Protein AF-A0A2H6GNT1-F1 (afdb_monomer)

Sequence (164 aa):
MTAMCKGFKANQLFFLHILACKRGVCLVFSVGYVFFSKPYVCRIIKADPTLRATKVIIVTGDDSAATRELYKGLGCGAVLNKPFTKSDINSTVGKVLGVGTRQIHRVNTVIPCLVRIGPGGYDCRILNISASGMYIEIDFLPEPGRNFEVEFIVDYIENISPDS

Foldseek 3Di:
DQDDDPPDDPPDDDPQCQRDDDPQETEGEDDPDDPDDPLRVLLVQCVDPVRVSRAYEYEEQDPDPVVQVSCVVSRHLYYHHPPDDPVSVVVSVCSSVVPPDPPWDKDQDWWWKWKDDPPDIFTWIFRIDTPVGTDIDGPDDDDPPDDIDIGTDDDDDPDDDPDD

Solvent-accessible surface area (backbone atoms only — not comparable to full-atom values): 10541 Å² total; per-residue (Å²): 137,85,89,76,71,91,81,73,77,94,81,72,96,69,89,66,63,63,85,47,78,61,96,59,34,40,41,45,50,86,62,92,84,67,100,64,55,74,70,57,54,43,50,52,41,54,68,36,85,89,42,40,82,45,36,33,34,41,47,36,76,72,83,50,67,69,56,54,51,52,43,51,74,58,65,40,57,47,75,45,57,57,87,72,54,75,65,54,52,54,52,52,52,26,62,60,68,68,44,76,80,75,86,60,76,59,52,80,45,83,41,50,26,38,39,38,60,81,98,47,75,41,86,30,36,31,54,27,42,34,96,90,51,69,43,69,52,63,101,66,85,78,66,89,90,66,86,67,50,76,46,78,62,75,85,84,75,82,75,78,74,94,82,126

Structure (mmCIF, N/CA/C/O backbone):
data_AF-A0A2H6GNT1-F1
#
_entry.id   AF-A0A2H6GNT1-F1
#
loop_
_atom_site.group_PDB
_atom_site.id
_atom_site.type_symbol
_atom_site.label_atom_id
_atom_site.label_alt_id
_atom_site.label_comp_id
_atom_site.label_asym_id
_atom_site.label_entity_id
_atom_site.label_seq_id
_atom_site.pdbx_PDB_ins_code
_atom_site.Cartn_x
_atom_site.Cartn_y
_atom_site.Cartn_z
_atom_site.occupancy
_atom_site.B_iso_or_equiv
_atom_site.auth_seq_id
_atom_site.auth_comp_id
_atom_site.auth_asym_id
_atom_site.auth_atom_id
_atom_site.pdbx_PDB_model_num
ATOM 1 N N . MET A 1 1 ? -21.524 14.873 -3.386 1.00 24.84 1 MET A N 1
ATOM 2 C CA . MET A 1 1 ? -22.225 13.625 -3.763 1.00 24.84 1 MET A CA 1
ATOM 3 C C . MET A 1 1 ? -21.933 12.566 -2.712 1.00 24.84 1 MET A C 1
ATOM 5 O O . MET A 1 1 ? -20.824 12.051 -2.657 1.00 24.84 1 MET A O 1
ATOM 9 N N . THR A 1 2 ? -22.893 12.323 -1.824 1.00 24.14 2 THR A N 1
ATOM 10 C CA . THR A 1 2 ? -22.779 11.410 -0.679 1.00 24.14 2 THR A CA 1
ATOM 11 C C . THR A 1 2 ? -23.179 10.009 -1.133 1.00 24.14 2 THR A C 1
ATOM 13 O O . THR A 1 2 ? -24.321 9.795 -1.531 1.00 24.14 2 THR A O 1
ATOM 16 N N . ALA A 1 3 ? -22.244 9.060 -1.133 1.00 23.62 3 ALA A N 1
ATOM 17 C CA . ALA A 1 3 ? -22.536 7.674 -1.483 1.00 23.62 3 ALA A CA 1
ATOM 18 C C . ALA A 1 3 ? -23.185 6.972 -0.280 1.00 23.62 3 ALA A C 1
ATOM 20 O O . ALA A 1 3 ? -22.509 6.606 0.678 1.00 23.62 3 ALA A O 1
ATOM 21 N N . MET A 1 4 ? -24.509 6.820 -0.322 1.00 24.17 4 MET A N 1
ATOM 22 C CA . MET A 1 4 ? -25.284 6.058 0.655 1.00 24.17 4 MET A CA 1
ATOM 23 C C . MET A 1 4 ? -25.179 4.563 0.311 1.00 24.17 4 MET A C 1
ATOM 25 O O . MET A 1 4 ? -25.552 4.144 -0.786 1.00 24.17 4 MET A O 1
ATOM 29 N N . CYS A 1 5 ? -24.636 3.748 1.218 1.00 28.09 5 CYS A N 1
ATOM 30 C CA . CYS A 1 5 ? -24.580 2.299 1.033 1.00 28.09 5 CYS A CA 1
ATOM 31 C C . CYS A 1 5 ? -25.996 1.706 1.074 1.00 28.09 5 CYS A C 1
ATOM 33 O O . CYS A 1 5 ? -26.666 1.749 2.107 1.00 28.09 5 CYS A O 1
ATOM 35 N N . LYS A 1 6 ? -26.438 1.114 -0.044 1.00 27.97 6 LYS A N 1
ATOM 36 C CA . LYS A 1 6 ? -27.627 0.253 -0.095 1.00 27.97 6 LYS A CA 1
ATOM 37 C C . LYS A 1 6 ? -27.420 -0.918 0.873 1.00 27.97 6 LYS A C 1
ATOM 39 O O . LYS A 1 6 ? -26.562 -1.762 0.637 1.00 27.97 6 LYS A O 1
ATOM 44 N N . GLY A 1 7 ? -28.170 -0.923 1.973 1.00 30.94 7 GLY A N 1
ATOM 45 C CA . GLY A 1 7 ? -28.104 -1.947 3.023 1.00 30.94 7 GLY A CA 1
ATOM 46 C C . GLY A 1 7 ? -28.557 -1.455 4.401 1.00 30.94 7 GLY A C 1
ATOM 47 O O . GLY A 1 7 ? -29.007 -2.255 5.214 1.00 30.94 7 GLY A O 1
ATOM 48 N N . PHE A 1 8 ? -28.518 -0.144 4.654 1.00 35.66 8 PHE A N 1
ATOM 49 C CA . PHE A 1 8 ? -29.068 0.441 5.879 1.00 35.66 8 PHE A CA 1
ATOM 50 C C . PHE A 1 8 ? -30.599 0.545 5.777 1.00 35.66 8 PHE A C 1
ATOM 52 O O . PHE A 1 8 ? -31.120 1.392 5.052 1.00 35.66 8 PHE A O 1
ATOM 59 N N . LYS A 1 9 ? -31.340 -0.319 6.487 1.00 28.30 9 LYS A N 1
ATOM 60 C CA . LYS A 1 9 ? -32.782 -0.111 6.699 1.00 28.30 9 LYS A CA 1
ATOM 61 C C . LYS A 1 9 ? -32.965 1.139 7.562 1.00 28.30 9 LYS A C 1
ATOM 63 O O . LYS A 1 9 ? -32.424 1.233 8.658 1.00 28.30 9 LYS A O 1
ATOM 68 N N . ALA A 1 10 ? -33.719 2.092 7.029 1.00 31.89 10 ALA A N 1
ATOM 69 C CA . ALA A 1 10 ? -33.887 3.456 7.513 1.00 31.89 10 ALA A CA 1
ATOM 70 C C . ALA A 1 10 ? -34.743 3.594 8.790 1.00 31.89 10 ALA A C 1
ATOM 72 O O . ALA A 1 10 ? -35.633 4.430 8.825 1.00 31.89 10 ALA A O 1
ATOM 73 N N . ASN A 1 11 ? -34.480 2.815 9.843 1.00 31.33 11 ASN A N 1
ATOM 74 C CA . ASN A 1 11 ? -35.165 2.956 11.134 1.00 31.33 11 ASN A CA 1
ATOM 75 C C . ASN A 1 11 ? -34.156 3.030 12.284 1.00 31.33 11 ASN A C 1
ATOM 77 O O . ASN A 1 11 ? -34.018 2.092 13.059 1.00 31.33 11 ASN A O 1
ATOM 81 N N . GLN A 1 12 ? -33.423 4.141 12.337 1.00 33.06 12 GLN A N 1
ATOM 82 C CA . GLN A 1 12 ? -32.989 4.878 13.533 1.00 33.06 12 GLN A CA 1
ATOM 83 C C . GLN A 1 12 ? -31.940 5.895 13.074 1.00 33.06 12 GLN A C 1
ATOM 85 O O . GLN A 1 12 ? -30.951 5.538 12.436 1.00 33.06 12 GLN A O 1
ATOM 90 N N . LEU A 1 13 ? -32.191 7.179 13.338 1.00 30.64 13 LEU A N 1
ATOM 91 C CA . LEU A 1 13 ? -31.282 8.276 13.017 1.00 30.64 13 LEU A CA 1
ATOM 92 C C . LEU A 1 13 ? -29.937 8.085 13.741 1.00 30.64 13 LEU A C 1
ATOM 94 O O . LEU A 1 13 ? -29.752 8.542 14.864 1.00 30.64 13 LEU A O 1
ATOM 98 N N . PHE A 1 14 ? -28.974 7.453 13.078 1.00 37.16 14 PHE A N 1
ATOM 99 C CA . PHE A 1 14 ? -27.570 7.485 13.463 1.00 37.16 14 PHE A CA 1
ATOM 100 C C . PHE A 1 14 ? -26.858 8.471 12.538 1.00 37.16 14 PHE A C 1
ATOM 102 O O . PHE A 1 14 ? -26.415 8.106 11.452 1.00 37.16 14 PHE A O 1
ATOM 109 N N . PHE A 1 15 ? -26.717 9.729 12.966 1.00 32.41 15 PHE A N 1
ATOM 110 C CA . PHE A 1 15 ? -25.772 10.673 12.353 1.00 32.41 15 PHE A CA 1
ATOM 111 C C . PHE A 1 15 ? -24.331 10.290 12.740 1.00 32.41 15 PHE A C 1
ATOM 113 O O . PHE A 1 15 ? -23.583 11.040 13.360 1.00 32.41 15 PHE A O 1
ATOM 120 N N . LEU A 1 16 ? -23.938 9.069 12.385 1.00 39.06 16 LEU A N 1
ATOM 121 C CA . LEU A 1 16 ? -22.553 8.646 12.330 1.00 39.06 16 LEU A CA 1
ATOM 122 C C . LEU A 1 16 ? -22.054 9.048 10.943 1.00 39.06 16 LEU A C 1
ATOM 124 O O . LEU A 1 16 ? -22.469 8.464 9.943 1.00 39.06 16 LEU A O 1
ATOM 128 N N . HIS A 1 17 ? -21.190 10.059 10.856 1.00 42.69 17 HIS A N 1
ATOM 129 C CA . HIS A 1 17 ? -20.531 10.371 9.591 1.00 42.69 17 HIS A CA 1
ATOM 130 C C . HIS A 1 17 ? -19.549 9.232 9.262 1.00 42.69 17 HIS A C 1
ATOM 132 O O . HIS A 1 17 ? -18.375 9.279 9.609 1.00 42.69 17 HIS A O 1
ATOM 138 N N . ILE A 1 18 ? -20.034 8.177 8.610 1.00 47.78 18 ILE A N 1
ATOM 139 C CA . ILE A 1 18 ? -19.209 7.225 7.866 1.00 47.78 18 ILE A CA 1
ATOM 140 C C . ILE A 1 18 ? -18.928 7.907 6.518 1.00 47.78 18 ILE A C 1
ATOM 142 O O . ILE A 1 18 ? -19.783 7.884 5.637 1.00 47.78 18 ILE A O 1
ATOM 146 N N . LEU A 1 19 ? -17.776 8.579 6.343 1.00 42.00 19 LEU A N 1
ATOM 147 C CA . LEU A 1 19 ? -17.510 9.345 5.098 1.00 42.00 19 LEU A CA 1
ATOM 148 C C . LEU A 1 19 ? -17.392 8.439 3.870 1.00 42.00 19 LEU A C 1
ATOM 150 O O . LEU A 1 19 ? -17.589 8.895 2.747 1.00 42.00 19 LEU A O 1
ATOM 154 N N . ALA A 1 20 ? -16.965 7.192 4.060 1.00 43.44 20 ALA A N 1
ATOM 155 C CA . ALA A 1 20 ? -16.677 6.297 2.956 1.00 43.44 20 ALA A CA 1
ATOM 156 C C . ALA A 1 20 ? -16.624 4.851 3.440 1.00 43.44 20 ALA A C 1
ATOM 158 O O . ALA A 1 20 ? -15.754 4.482 4.229 1.00 43.44 20 ALA A O 1
ATOM 159 N N . CYS A 1 21 ? -17.524 4.029 2.906 1.00 44.12 21 CYS A N 1
ATOM 160 C CA . CYS A 1 21 ? -17.334 2.591 2.844 1.00 44.12 21 CYS A CA 1
ATOM 161 C C . CYS A 1 21 ? -16.903 2.254 1.415 1.00 44.12 21 CYS A C 1
ATOM 163 O O . CYS A 1 21 ? -17.708 2.303 0.485 1.00 44.12 21 CYS A O 1
ATOM 165 N N . LYS A 1 22 ? -15.613 1.981 1.203 1.00 43.38 22 LYS A N 1
ATOM 166 C CA . LYS A 1 22 ? -15.096 1.540 -0.102 1.00 43.38 22 LYS A CA 1
ATOM 167 C C . LYS A 1 22 ? -14.331 0.242 0.120 1.00 43.38 22 LYS A C 1
ATOM 169 O O . LYS A 1 22 ? -13.407 0.210 0.924 1.00 43.38 22 LYS A O 1
ATOM 174 N N . ARG A 1 23 ? -14.725 -0.827 -0.583 1.00 50.41 23 ARG A N 1
ATOM 175 C CA . ARG A 1 23 ? -14.039 -2.137 -0.566 1.00 50.41 23 ARG A CA 1
ATOM 176 C C . ARG A 1 23 ? -13.883 -2.769 0.836 1.00 50.41 23 ARG A C 1
ATOM 178 O O . ARG A 1 23 ? -12.857 -3.371 1.114 1.00 50.41 23 ARG A O 1
ATOM 185 N N . GLY A 1 24 ? -14.878 -2.635 1.721 1.00 57.50 24 GLY A N 1
ATOM 186 C CA . GLY A 1 24 ? -14.876 -3.313 3.033 1.00 57.50 24 GLY A CA 1
ATOM 187 C C . GLY A 1 24 ? -14.122 -2.595 4.165 1.00 57.50 24 GLY A C 1
ATOM 188 O O . GLY A 1 24 ? -13.857 -3.202 5.206 1.00 57.50 24 GLY A O 1
ATOM 189 N N . VAL A 1 25 ? -13.792 -1.309 3.994 1.00 53.94 25 VAL A N 1
ATOM 190 C CA . VAL A 1 25 ? -13.224 -0.450 5.052 1.00 53.94 25 VAL A CA 1
ATOM 191 C C . VAL A 1 25 ? -14.230 0.610 5.470 1.00 53.94 25 VAL A C 1
ATOM 193 O O . VAL A 1 25 ? -14.810 1.267 4.611 1.00 53.94 25 VAL A O 1
ATOM 196 N N . CYS A 1 26 ? -14.380 0.812 6.777 1.00 63.06 26 CYS A N 1
ATOM 197 C CA . CYS A 1 26 ? -15.168 1.878 7.382 1.00 63.06 26 CYS A CA 1
ATOM 198 C C . CYS A 1 26 ? -14.243 2.861 8.115 1.00 63.06 26 CYS A C 1
ATOM 200 O O . CYS A 1 26 ? -13.479 2.476 9.005 1.00 63.06 26 CYS A O 1
ATOM 202 N N . LEU A 1 27 ? -14.311 4.135 7.728 1.00 56.50 27 LEU A N 1
ATOM 203 C CA . LEU A 1 27 ? -13.617 5.243 8.387 1.00 56.50 27 LEU A CA 1
ATOM 204 C C . LEU A 1 27 ? -14.549 5.891 9.414 1.00 56.50 27 LEU A C 1
ATOM 206 O O . LEU A 1 27 ? -15.618 6.378 9.046 1.00 56.50 27 LEU A O 1
ATOM 210 N N . VAL A 1 28 ? -14.123 5.937 10.678 1.00 65.38 28 VAL A N 1
ATOM 211 C CA . VAL A 1 28 ? -14.882 6.547 11.779 1.00 65.38 28 VAL A CA 1
ATOM 212 C C . VAL A 1 28 ? -14.123 7.759 12.312 1.00 65.38 28 VAL A C 1
ATOM 214 O O . VAL A 1 28 ? -13.011 7.640 12.830 1.00 65.38 28 VAL A O 1
ATOM 217 N N . PHE A 1 29 ? -14.730 8.939 12.212 1.00 63.28 29 PHE A N 1
ATOM 218 C CA . PHE A 1 29 ? -14.182 10.206 12.701 1.00 63.28 29 PHE A CA 1
ATOM 219 C C . PHE A 1 29 ? -15.252 10.963 13.492 1.00 63.28 29 PHE A C 1
ATOM 221 O O . PHE A 1 29 ? -16.429 10.944 13.144 1.00 63.28 29 PHE A O 1
ATOM 228 N N . SER A 1 30 ? -14.836 11.667 14.549 1.00 53.47 30 SER A N 1
ATOM 229 C CA . SER A 1 30 ? -15.686 12.688 15.170 1.00 53.47 30 SER A CA 1
ATOM 230 C C . SER A 1 30 ? -15.541 13.983 14.381 1.00 53.47 30 SER A C 1
ATOM 232 O O . SER A 1 30 ? -14.445 14.552 14.313 1.00 53.47 30 SER A O 1
ATOM 234 N N . VAL A 1 31 ? -16.647 14.437 13.805 1.00 43.66 31 VAL A N 1
ATOM 235 C CA . VAL A 1 31 ? -16.904 15.859 13.552 1.00 43.66 31 VAL A CA 1
ATOM 236 C C . VAL A 1 31 ? -17.870 16.299 14.652 1.00 43.66 31 VAL A C 1
ATOM 238 O O . VAL A 1 31 ? -18.634 15.461 15.125 1.00 43.66 31 VAL A O 1
ATOM 241 N N . GLY A 1 32 ? -17.749 17.538 15.132 1.00 43.53 32 GLY A N 1
ATOM 242 C CA . GLY A 1 32 ? -18.452 18.059 16.311 1.00 43.53 32 GLY A CA 1
ATOM 243 C C . GLY A 1 32 ? -19.904 17.587 16.455 1.00 43.53 32 GLY A C 1
ATOM 244 O O . GLY A 1 32 ? -20.627 17.491 15.468 1.00 43.53 32 GLY A O 1
ATOM 245 N N . TYR A 1 33 ? -20.279 17.325 17.712 1.00 44.44 33 TYR A N 1
ATOM 246 C CA . TYR A 1 33 ? -21.524 16.706 18.190 1.00 44.44 33 TYR A CA 1
ATOM 247 C C . TYR A 1 33 ? -21.639 15.207 17.887 1.00 44.44 33 TYR A C 1
ATOM 249 O O . TYR A 1 33 ? -22.223 14.795 16.891 1.00 44.44 33 TYR A O 1
ATOM 257 N N . VAL A 1 34 ? -21.122 14.355 18.782 1.00 50.50 34 VAL A N 1
ATOM 258 C CA . VAL A 1 34 ? -21.383 12.909 18.710 1.00 50.50 34 VAL A CA 1
ATOM 259 C C . VAL A 1 34 ? -21.849 12.405 20.074 1.00 50.50 34 VAL A C 1
ATOM 261 O O . VAL A 1 34 ? -21.095 12.432 21.040 1.00 50.50 34 VAL A O 1
ATOM 264 N N . PHE A 1 35 ? -23.091 11.915 20.126 1.00 49.78 35 PHE A N 1
ATOM 265 C CA . PHE A 1 35 ? -23.719 11.245 21.277 1.00 49.78 35 PHE A CA 1
ATOM 266 C C . PHE A 1 35 ? -23.007 9.947 21.708 1.00 49.78 35 PHE A C 1
ATOM 268 O O . PHE A 1 35 ? -23.276 9.416 22.780 1.00 49.78 35 PHE A O 1
ATOM 275 N N . PHE A 1 36 ? -22.093 9.430 20.885 1.00 58.88 36 PHE A N 1
ATOM 276 C CA . PHE A 1 36 ? -21.409 8.158 21.089 1.00 58.88 36 PHE A CA 1
ATOM 277 C C . PHE A 1 36 ? -19.897 8.291 20.902 1.00 58.88 36 PHE A C 1
ATOM 279 O O . PHE A 1 36 ? -19.413 8.933 19.969 1.00 58.88 36 PHE A O 1
ATOM 286 N N . SER A 1 37 ? -19.130 7.637 21.773 1.00 75.12 37 SER A N 1
ATOM 287 C CA . SER A 1 37 ? -17.669 7.620 21.687 1.00 75.12 37 SER A CA 1
ATOM 288 C C . SER A 1 37 ? -17.183 6.714 20.540 1.00 75.12 37 SER A C 1
ATOM 290 O O . SER A 1 37 ? -17.807 5.702 20.215 1.00 75.12 37 SER A O 1
ATOM 292 N N . LYS A 1 38 ? -16.034 7.032 19.922 1.00 76.38 38 LYS A N 1
ATOM 293 C CA . LYS A 1 38 ? -15.420 6.191 18.865 1.00 76.38 38 LYS A CA 1
ATOM 294 C C . LYS A 1 38 ? -15.230 4.720 19.299 1.00 76.38 38 LYS A C 1
ATOM 296 O O . LYS A 1 38 ? -15.527 3.838 18.490 1.00 76.38 38 LYS A O 1
ATOM 301 N N . PRO A 1 39 ? -14.803 4.417 20.548 1.00 79.81 39 PRO A N 1
ATOM 302 C CA . PRO A 1 39 ? -14.759 3.046 21.059 1.00 79.81 39 PRO A CA 1
ATOM 303 C C . PRO A 1 39 ? -16.110 2.326 21.008 1.00 79.81 39 PRO A C 1
ATOM 305 O O . PRO A 1 39 ? -16.174 1.163 20.614 1.00 79.81 39 PRO A O 1
ATOM 308 N N . TYR A 1 40 ? -17.192 3.017 21.377 1.00 80.38 40 TYR A N 1
ATOM 309 C CA . TYR A 1 40 ? -18.540 2.453 21.389 1.00 80.38 40 TYR A CA 1
ATOM 310 C C . TYR A 1 40 ? -19.006 2.068 19.980 1.00 80.38 40 TYR A C 1
ATOM 312 O O . TYR A 1 40 ? -19.489 0.959 19.767 1.00 80.38 40 TYR A O 1
ATOM 320 N N . VAL A 1 41 ? -18.763 2.934 18.994 1.00 76.44 41 VAL A N 1
ATOM 321 C CA . VAL A 1 41 ? -19.079 2.652 17.585 1.00 76.44 41 VAL A CA 1
ATOM 322 C C . VAL A 1 41 ? -18.318 1.427 17.077 1.00 76.44 41 VAL A C 1
ATOM 324 O O . VAL A 1 41 ? -18.904 0.571 16.417 1.00 76.44 41 VAL A O 1
ATOM 327 N N . CYS A 1 42 ? -17.027 1.307 17.405 1.00 80.50 42 CYS A N 1
ATOM 328 C CA . CYS A 1 42 ? -16.251 0.131 17.017 1.00 80.50 42 CYS A CA 1
ATOM 329 C C . CYS A 1 42 ? -16.859 -1.152 17.602 1.00 80.50 42 CYS A C 1
ATOM 331 O O . CYS A 1 42 ? -17.048 -2.122 16.872 1.00 80.50 42 CYS A O 1
ATOM 333 N N . ARG A 1 43 ? -17.257 -1.136 18.882 1.00 82.44 43 ARG A N 1
ATOM 334 C CA . ARG A 1 43 ? -17.927 -2.280 19.519 1.00 82.44 43 ARG A CA 1
ATOM 335 C C . ARG A 1 43 ? -19.208 -2.677 18.793 1.00 82.44 43 ARG A C 1
ATOM 337 O O . ARG A 1 43 ? -19.390 -3.862 18.551 1.00 82.44 43 ARG A O 1
ATOM 344 N N . ILE A 1 44 ? -20.045 -1.717 18.398 1.00 80.44 44 ILE A N 1
ATOM 345 C CA . ILE A 1 44 ? -21.268 -2.003 17.630 1.00 80.44 44 ILE A CA 1
ATOM 346 C C . ILE A 1 44 ? -20.929 -2.687 16.303 1.00 80.44 44 ILE A C 1
ATOM 348 O O . ILE A 1 44 ? -21.467 -3.749 16.007 1.00 80.44 44 ILE A O 1
ATOM 352 N N . ILE A 1 45 ? -19.996 -2.121 15.528 1.00 75.88 45 ILE A N 1
ATOM 353 C CA . ILE A 1 45 ? -19.595 -2.683 14.227 1.00 75.88 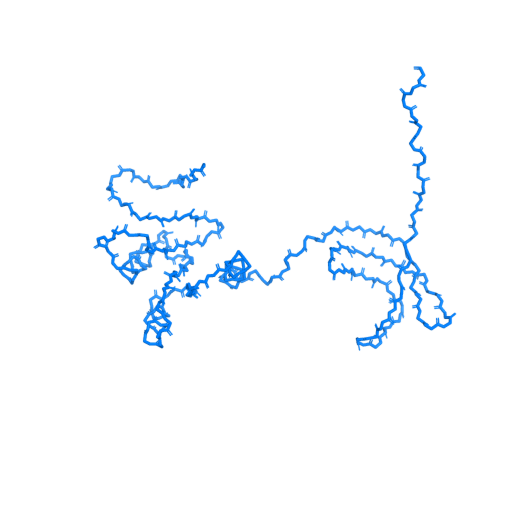45 ILE A CA 1
ATOM 354 C C . ILE A 1 45 ? -19.045 -4.105 14.389 1.00 75.88 45 ILE A C 1
ATOM 356 O O . ILE A 1 45 ? -19.296 -4.966 13.550 1.00 75.88 45 ILE A O 1
ATOM 360 N N . LYS A 1 46 ? -18.276 -4.358 15.453 1.00 79.00 46 LYS A N 1
ATOM 361 C CA . LYS A 1 46 ? -17.674 -5.670 15.715 1.00 79.00 46 LYS A CA 1
ATOM 362 C C . LYS A 1 46 ? -18.637 -6.689 16.314 1.00 79.00 46 LYS A C 1
ATOM 364 O O . LYS A 1 46 ? -18.421 -7.880 16.109 1.00 79.00 46 LYS A O 1
ATOM 369 N N . ALA A 1 47 ? -19.678 -6.240 17.007 1.00 80.88 47 ALA A N 1
ATOM 370 C CA . ALA A 1 47 ? -20.736 -7.098 17.527 1.00 80.88 47 ALA A CA 1
ATOM 371 C C . ALA A 1 47 ? -21.725 -7.536 16.435 1.00 80.88 47 ALA A C 1
ATOM 373 O O . ALA A 1 47 ? -22.288 -8.624 16.529 1.00 80.88 47 ALA A O 1
ATOM 374 N N . ASP A 1 48 ? -21.919 -6.726 15.391 1.00 74.50 48 ASP A N 1
ATOM 375 C CA . ASP A 1 48 ? -22.824 -7.046 14.287 1.00 74.50 48 ASP A CA 1
ATOM 376 C C . ASP A 1 48 ? -22.238 -8.155 13.379 1.00 74.50 48 ASP A C 1
ATOM 378 O O . ASP A 1 48 ? -21.186 -7.955 12.760 1.00 74.50 48 ASP A O 1
ATOM 382 N N . PRO A 1 49 ? -22.901 -9.322 13.231 1.00 72.62 49 PRO A N 1
ATOM 383 C CA . PRO A 1 49 ? -22.403 -10.430 12.411 1.00 72.62 49 PRO A CA 1
ATOM 384 C C . PRO A 1 49 ? -22.168 -10.083 10.937 1.00 72.62 49 PRO A C 1
ATOM 386 O O . PRO A 1 49 ? -21.290 -10.671 10.303 1.00 72.62 49 PRO A O 1
ATOM 389 N N . THR A 1 50 ? -22.933 -9.136 10.395 1.00 66.31 50 THR A N 1
ATOM 390 C CA . THR A 1 50 ? -22.846 -8.692 9.000 1.00 66.31 50 THR A CA 1
ATOM 391 C C . THR A 1 50 ? -21.739 -7.661 8.794 1.00 66.31 50 THR A C 1
ATOM 393 O O . THR A 1 50 ? -21.146 -7.598 7.717 1.00 66.31 50 THR A O 1
ATOM 396 N N . LEU A 1 51 ? -21.400 -6.891 9.835 1.00 66.75 51 LEU A N 1
ATOM 397 C CA . LEU A 1 51 ? -20.408 -5.817 9.757 1.00 66.75 51 LEU A CA 1
ATOM 398 C C . LEU A 1 51 ? -19.062 -6.170 10.392 1.00 66.75 51 LEU A C 1
ATOM 400 O O . LEU A 1 51 ? -18.077 -5.501 10.077 1.00 66.75 51 LEU A O 1
ATOM 404 N N . ARG A 1 52 ? -18.962 -7.227 11.211 1.00 75.00 52 ARG A N 1
ATOM 405 C CA . ARG A 1 52 ? -17.737 -7.589 11.954 1.00 75.00 52 ARG A CA 1
ATOM 406 C C . ARG A 1 52 ? -16.492 -7.738 11.076 1.00 75.00 52 ARG A C 1
ATOM 408 O O . ARG A 1 52 ? -15.380 -7.420 11.512 1.00 75.00 52 ARG A O 1
ATOM 415 N N . ALA A 1 53 ? -16.684 -8.200 9.835 1.00 72.69 53 ALA A N 1
ATOM 416 C CA . ALA A 1 53 ? -15.629 -8.382 8.838 1.00 72.69 53 ALA A CA 1
ATOM 417 C C . ALA A 1 53 ? -15.078 -7.048 8.304 1.00 72.69 53 ALA A C 1
ATOM 419 O O . ALA A 1 53 ? -13.935 -6.987 7.846 1.00 72.69 53 ALA A O 1
ATOM 420 N N . THR A 1 54 ? -15.859 -5.970 8.410 1.00 72.88 54 THR A N 1
ATOM 421 C CA . THR A 1 54 ? -15.466 -4.621 8.005 1.00 72.88 54 THR A CA 1
ATOM 422 C C . THR A 1 54 ? -14.265 -4.164 8.816 1.00 72.88 54 THR A C 1
ATOM 424 O O . THR A 1 54 ? -14.232 -4.238 10.054 1.00 72.88 54 THR A O 1
ATOM 427 N N . LYS A 1 55 ? -13.251 -3.657 8.120 1.00 78.88 55 LYS A N 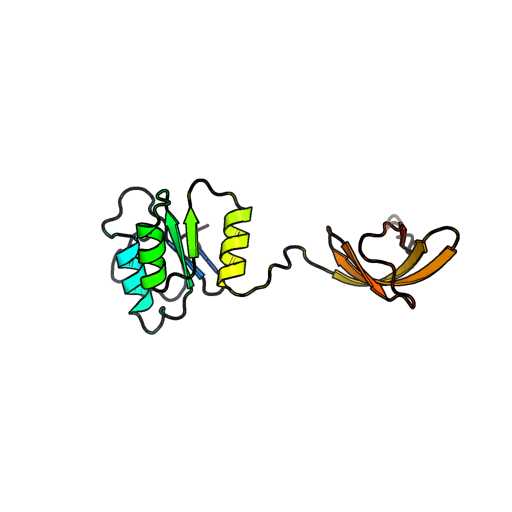1
ATOM 428 C CA . LYS A 1 55 ? -12.082 -3.082 8.773 1.00 78.88 55 LYS A CA 1
ATOM 429 C C . LYS A 1 55 ? -12.399 -1.661 9.225 1.00 78.88 55 LYS A C 1
ATOM 431 O O . LYS A 1 55 ? -12.809 -0.838 8.415 1.00 78.88 55 LYS A O 1
ATOM 436 N N . VAL A 1 56 ? -12.207 -1.376 10.508 1.00 82.00 56 VAL A N 1
ATOM 437 C CA . VAL A 1 56 ? -12.493 -0.058 11.090 1.00 82.00 56 VAL A CA 1
ATOM 438 C C . VAL A 1 56 ? -11.192 0.724 11.226 1.00 82.00 56 VAL A C 1
ATOM 440 O O . VAL A 1 56 ? -10.246 0.228 11.838 1.00 82.00 56 VAL A O 1
ATOM 443 N N . ILE A 1 57 ? -11.148 1.931 10.667 1.00 82.31 57 ILE A N 1
ATOM 444 C CA . ILE A 1 57 ? -10.053 2.885 10.865 1.00 82.31 57 ILE A CA 1
ATOM 445 C C . ILE A 1 57 ? -10.577 4.027 11.728 1.00 82.31 57 ILE A C 1
ATOM 447 O O . ILE A 1 57 ? -11.534 4.707 11.349 1.00 82.31 57 ILE A O 1
ATOM 451 N N . ILE A 1 58 ? -9.949 4.235 12.882 1.00 85.00 58 ILE A N 1
ATOM 452 C CA . ILE A 1 58 ? -10.314 5.312 13.801 1.00 85.00 58 ILE A CA 1
ATOM 453 C C . ILE A 1 58 ? -9.492 6.548 13.492 1.00 85.00 58 ILE A C 1
ATOM 455 O O . ILE A 1 58 ? -8.271 6.486 13.479 1.00 85.00 58 ILE A O 1
ATOM 459 N N . VAL A 1 59 ? -10.149 7.688 13.318 1.00 81.75 59 VAL A N 1
ATOM 460 C CA . VAL A 1 59 ? -9.469 8.968 13.136 1.00 81.75 59 VAL A CA 1
ATOM 461 C C . VAL A 1 59 ? -9.533 9.781 14.427 1.00 81.75 59 VAL A C 1
ATOM 463 O O . VAL A 1 59 ? -10.616 10.049 14.965 1.00 81.75 59 VAL A O 1
ATOM 466 N N . THR A 1 60 ? -8.385 10.210 14.944 1.00 81.50 60 THR A N 1
ATOM 467 C CA . THR A 1 60 ? -8.303 10.905 16.236 1.00 81.50 60 THR A CA 1
ATOM 468 C C . THR A 1 60 ? -7.244 12.005 16.244 1.00 81.50 60 THR A C 1
ATOM 470 O O . THR A 1 60 ? -6.361 12.006 15.405 1.00 81.50 60 THR A O 1
ATOM 473 N N . GLY A 1 61 ? -7.374 12.989 17.136 1.00 81.56 61 GLY A N 1
ATOM 474 C CA . GLY A 1 61 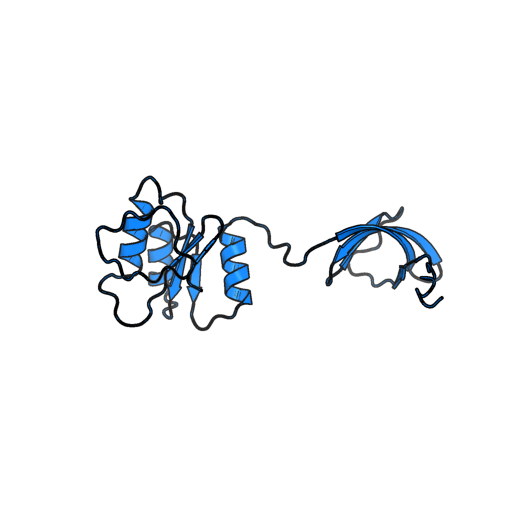? -6.307 13.965 17.410 1.00 81.56 61 GLY A CA 1
ATOM 475 C C . GLY A 1 61 ? -5.461 13.595 18.632 1.00 81.56 61 GLY A C 1
ATOM 476 O O . GLY A 1 61 ? -4.502 14.285 18.935 1.00 81.56 61 GLY A O 1
ATOM 477 N N . ASP A 1 62 ? -5.842 12.531 19.339 1.00 80.94 62 ASP A N 1
ATOM 478 C CA . ASP A 1 62 ? -5.145 12.017 20.517 1.00 80.94 62 ASP A CA 1
ATOM 479 C C . ASP A 1 62 ? -4.220 10.866 20.114 1.00 80.94 62 ASP A C 1
ATOM 481 O O . ASP A 1 62 ? -4.699 9.855 19.597 1.00 80.94 62 ASP A O 1
ATOM 485 N N . ASP A 1 63 ? -2.922 11.033 20.369 1.00 79.88 63 ASP A N 1
ATOM 486 C CA . ASP A 1 63 ? -1.880 10.059 20.046 1.00 79.88 63 ASP A CA 1
ATOM 487 C C . ASP A 1 63 ? -1.304 9.321 21.271 1.00 79.88 63 ASP A C 1
ATOM 489 O O . ASP A 1 63 ? -0.199 8.777 21.238 1.00 79.88 63 ASP A O 1
ATOM 493 N N . SER A 1 64 ? -2.035 9.297 22.385 1.00 84.88 64 SER A N 1
ATOM 494 C CA . SER A 1 64 ? -1.587 8.586 23.581 1.00 84.88 64 SER A CA 1
ATOM 495 C C . SER A 1 64 ? -1.484 7.068 23.365 1.00 84.88 64 SER A C 1
ATOM 497 O O . SER A 1 64 ? -2.276 6.441 22.650 1.00 84.88 64 SER A O 1
ATOM 499 N N . ALA A 1 65 ? -0.510 6.444 24.038 1.00 80.88 65 ALA A N 1
ATOM 500 C CA . ALA A 1 65 ? -0.320 4.993 24.011 1.00 80.88 65 ALA A CA 1
ATOM 501 C C . ALA A 1 65 ? -1.579 4.240 24.484 1.00 80.88 65 ALA A C 1
ATOM 503 O O . ALA A 1 65 ? -1.990 3.273 23.846 1.00 80.88 65 ALA A O 1
ATOM 504 N N . ALA A 1 66 ? -2.249 4.755 25.520 1.00 82.94 66 ALA A N 1
ATOM 505 C CA . ALA A 1 66 ? -3.503 4.212 26.040 1.00 82.94 66 ALA A CA 1
ATOM 506 C C . ALA A 1 66 ? -4.608 4.167 24.970 1.00 82.94 66 ALA A C 1
ATOM 508 O O . ALA A 1 66 ? -5.312 3.167 24.827 1.00 82.94 66 ALA A O 1
ATOM 509 N N . THR A 1 67 ? -4.729 5.221 24.163 1.00 81.06 67 THR A N 1
ATOM 510 C CA . THR A 1 67 ? -5.709 5.296 23.075 1.00 81.06 67 THR A CA 1
ATOM 511 C C . THR A 1 67 ? -5.387 4.310 21.950 1.00 81.06 67 THR A C 1
ATOM 513 O O . THR A 1 67 ? -6.290 3.655 21.417 1.00 81.06 67 THR A O 1
ATOM 516 N N . ARG A 1 68 ? -4.105 4.132 21.611 1.00 80.25 68 ARG A N 1
ATOM 517 C CA . ARG A 1 68 ? -3.672 3.128 20.624 1.00 80.25 68 ARG A CA 1
ATOM 518 C C . ARG A 1 68 ? -3.968 1.701 21.095 1.00 80.25 68 ARG A C 1
ATOM 520 O O . ARG A 1 68 ? -4.502 0.907 20.318 1.00 80.25 68 ARG A O 1
ATOM 527 N N . GLU A 1 69 ? -3.664 1.383 22.352 1.00 84.12 69 GLU A N 1
ATOM 528 C CA . GLU A 1 69 ? -3.940 0.070 22.948 1.00 84.12 69 GLU A CA 1
ATOM 529 C C . GLU A 1 69 ? -5.437 -0.221 23.022 1.00 84.12 69 GLU A C 1
ATOM 531 O O . GLU A 1 69 ? -5.874 -1.299 22.611 1.00 84.12 69 GLU A O 1
ATOM 536 N N . LEU A 1 70 ? -6.234 0.765 23.443 1.00 85.50 70 LEU A N 1
ATOM 537 C CA . LEU A 1 70 ? -7.687 0.659 23.486 1.00 85.50 70 LEU A CA 1
ATOM 538 C C . LEU A 1 70 ? -8.256 0.271 22.118 1.00 85.50 70 LEU A C 1
ATOM 540 O O . LEU A 1 70 ? -8.996 -0.705 22.006 1.00 85.50 70 LEU A O 1
ATOM 544 N N . TYR A 1 71 ? -7.911 1.004 21.056 1.00 84.62 71 TYR A N 1
ATOM 545 C CA . TYR A 1 71 ? -8.455 0.719 19.725 1.00 84.62 71 TYR A CA 1
ATOM 546 C C . TYR A 1 71 ? -7.947 -0.599 19.145 1.00 84.62 71 TYR A C 1
ATOM 548 O O . TYR A 1 71 ? -8.712 -1.302 18.480 1.00 84.62 71 TYR A O 1
ATOM 556 N N . LYS A 1 72 ? -6.699 -0.975 19.432 1.00 82.50 72 LYS A N 1
ATOM 557 C CA . LYS A 1 72 ? -6.170 -2.290 19.062 1.00 82.50 72 LYS A CA 1
ATOM 558 C C . LYS A 1 72 ? -6.980 -3.412 19.722 1.00 82.50 72 LYS A C 1
ATOM 560 O O . LYS A 1 72 ? -7.393 -4.342 19.032 1.00 82.50 72 LYS A O 1
ATOM 565 N N . GLY A 1 73 ? -7.282 -3.289 21.017 1.00 84.12 73 GLY A N 1
ATOM 566 C CA . GLY A 1 73 ? -8.097 -4.256 21.764 1.00 84.12 73 GLY A CA 1
ATOM 567 C C . GLY A 1 73 ? -9.541 -4.382 21.263 1.00 84.12 73 GLY A C 1
ATOM 568 O O . GLY A 1 73 ? -10.154 -5.434 21.400 1.00 84.12 73 GLY A O 1
ATOM 569 N N . LEU A 1 74 ? -10.080 -3.342 20.621 1.00 84.94 74 LEU A N 1
ATOM 570 C CA . LEU A 1 74 ? -11.426 -3.348 20.035 1.00 84.94 74 LEU A CA 1
ATOM 571 C C . LEU A 1 74 ? -11.492 -3.968 18.629 1.00 84.94 74 LEU A C 1
ATOM 573 O O . LEU A 1 74 ? -12.556 -3.977 18.016 1.00 84.94 74 LEU A O 1
ATOM 577 N N . GLY A 1 75 ? -10.376 -4.465 18.087 1.00 82.56 75 GLY A N 1
ATOM 578 C CA . GLY A 1 75 ? -10.335 -5.039 16.741 1.00 82.56 75 GLY A CA 1
ATOM 579 C C . GLY A 1 75 ? -10.368 -3.993 15.621 1.00 82.56 75 GLY A C 1
ATOM 580 O O . GLY A 1 75 ? -10.755 -4.307 14.485 1.00 82.56 75 GLY A O 1
ATOM 581 N N . CYS A 1 76 ? -9.981 -2.746 15.916 1.00 83.81 76 CYS A N 1
ATOM 582 C CA . CYS A 1 76 ? -9.729 -1.745 14.883 1.00 83.81 76 CYS A CA 1
ATOM 583 C C . CYS A 1 76 ? -8.586 -2.213 13.973 1.00 83.81 76 CYS A C 1
ATOM 585 O O . CYS A 1 76 ? -7.599 -2.782 14.431 1.00 83.81 76 CYS A O 1
ATOM 587 N N . GLY A 1 77 ? -8.709 -1.947 12.673 1.00 79.75 77 GLY A N 1
ATOM 588 C CA . GLY A 1 77 ? -7.650 -2.238 11.709 1.00 79.75 77 GLY A CA 1
ATOM 589 C C . GLY A 1 77 ? -6.490 -1.247 11.801 1.00 79.75 77 GLY A C 1
ATOM 590 O O . GLY A 1 77 ? -5.344 -1.642 11.618 1.00 79.75 77 GLY A O 1
ATOM 591 N N . ALA A 1 78 ? -6.782 0.028 12.082 1.00 85.81 78 ALA A N 1
ATOM 592 C CA . ALA A 1 78 ? -5.773 1.069 12.267 1.00 85.81 78 ALA A CA 1
ATOM 593 C C . ALA A 1 78 ? -6.325 2.296 13.012 1.00 85.81 78 ALA A C 1
ATOM 595 O O . ALA A 1 78 ? -7.541 2.476 13.143 1.00 85.81 78 ALA A O 1
ATOM 596 N N . VAL A 1 79 ? -5.406 3.162 13.440 1.00 87.31 79 VAL A N 1
ATOM 597 C CA . VAL A 1 79 ? -5.677 4.512 13.945 1.00 87.31 79 VAL A CA 1
ATOM 598 C C . VAL A 1 79 ? -4.957 5.511 13.034 1.00 87.31 79 VAL A C 1
ATOM 600 O O . VAL A 1 79 ? -3.795 5.300 12.695 1.00 87.31 79 VAL A O 1
ATOM 603 N N . LEU A 1 80 ? -5.650 6.570 12.615 1.00 85.06 80 LEU A N 1
ATOM 604 C CA . LEU A 1 80 ? -5.126 7.671 11.811 1.00 85.06 80 LEU A CA 1
ATOM 605 C C . LEU A 1 80 ? -5.169 8.959 12.638 1.00 85.06 80 LEU A C 1
ATOM 607 O O . LEU A 1 80 ? -6.247 9.442 13.000 1.00 85.06 80 LEU A O 1
ATOM 611 N N . ASN A 1 81 ? -3.999 9.520 12.925 1.00 85.25 81 ASN A N 1
ATOM 612 C CA . ASN A 1 81 ? -3.892 10.727 13.732 1.00 85.25 81 ASN A CA 1
ATOM 613 C C . ASN A 1 81 ? -4.044 11.986 12.882 1.00 85.25 81 ASN A C 1
ATOM 615 O O . ASN A 1 81 ? -3.596 12.040 11.741 1.00 85.25 81 ASN A O 1
ATOM 619 N N . LYS A 1 82 ? -4.697 12.999 13.443 1.00 79.44 82 LYS A N 1
ATOM 620 C CA . LYS A 1 82 ? -4.767 14.345 12.879 1.00 79.44 82 LYS A CA 1
ATOM 621 C C . LYS A 1 82 ? -3.529 15.152 13.303 1.00 79.44 82 LYS A C 1
ATOM 623 O O . LYS A 1 82 ? -3.116 15.016 14.452 1.00 79.44 82 LYS A O 1
ATOM 628 N N . PRO A 1 83 ? -3.027 16.054 12.443 1.00 83.06 83 PRO A N 1
ATOM 629 C CA . PRO A 1 83 ? -3.430 16.250 11.048 1.00 83.06 83 PRO A CA 1
ATOM 630 C C . PRO A 1 83 ? -2.935 15.105 10.146 1.00 83.06 83 PRO A C 1
ATOM 632 O O . PRO A 1 83 ? -1.915 14.489 10.426 1.00 83.06 83 PRO A O 1
ATOM 635 N N . PHE A 1 84 ? -3.656 14.835 9.057 1.00 79.00 84 PHE A N 1
ATOM 636 C CA . PHE A 1 84 ? -3.272 13.834 8.058 1.00 79.00 84 PHE A CA 1
ATOM 637 C C . PHE A 1 84 ? -3.445 14.382 6.643 1.00 79.00 84 PHE A C 1
ATOM 639 O O . PHE A 1 84 ? -4.280 15.249 6.379 1.00 79.00 84 PHE A O 1
ATOM 646 N N . THR A 1 85 ? -2.679 13.824 5.717 1.00 76.06 85 THR A N 1
ATOM 647 C CA . THR A 1 85 ? -2.740 14.097 4.285 1.00 76.06 85 THR A CA 1
ATOM 648 C C . THR A 1 85 ? -3.564 13.035 3.554 1.00 76.06 85 THR A C 1
ATOM 650 O O . THR A 1 85 ? -3.895 11.969 4.078 1.00 76.06 85 THR A O 1
ATOM 653 N N . LYS A 1 86 ? -3.864 13.288 2.276 1.00 71.06 86 LYS A N 1
ATOM 654 C CA . LYS A 1 86 ? -4.469 12.284 1.387 1.00 71.06 86 LYS A CA 1
ATOM 655 C C . LYS A 1 86 ? -3.592 11.029 1.245 1.00 71.06 86 LYS A C 1
ATOM 657 O O . LYS A 1 86 ? -4.125 9.926 1.126 1.00 71.06 86 LYS A O 1
ATOM 662 N N . SER A 1 87 ? -2.267 11.194 1.276 1.00 69.25 87 SER A N 1
ATOM 663 C CA . SER A 1 87 ? -1.309 10.083 1.221 1.00 69.25 87 SER A CA 1
ATOM 664 C C . SER A 1 87 ? -1.439 9.174 2.446 1.00 69.25 87 SER A C 1
ATOM 666 O O . SER A 1 87 ? -1.510 7.952 2.305 1.00 69.25 87 SER A O 1
ATOM 668 N N . ASP A 1 88 ? -1.598 9.762 3.635 1.00 76.81 88 ASP A N 1
ATOM 669 C CA . ASP A 1 88 ? -1.736 9.019 4.893 1.00 76.81 88 ASP A CA 1
ATOM 670 C C . ASP A 1 88 ? -3.006 8.165 4.921 1.00 76.81 88 ASP A C 1
ATOM 672 O O . ASP A 1 88 ? -2.971 7.006 5.344 1.00 76.81 88 ASP A O 1
ATOM 676 N N . ILE A 1 89 ? -4.118 8.691 4.394 1.00 77.06 89 ILE A N 1
ATOM 677 C CA . ILE A 1 89 ? -5.365 7.929 4.227 1.00 77.06 89 ILE A CA 1
ATOM 678 C C . ILE A 1 89 ? -5.125 6.727 3.312 1.00 77.06 89 ILE A C 1
ATOM 680 O O . ILE A 1 89 ? -5.442 5.597 3.683 1.00 77.06 89 ILE A O 1
ATOM 684 N N . ASN A 1 90 ? -4.554 6.955 2.125 1.00 73.19 90 ASN A N 1
ATOM 685 C CA . ASN A 1 90 ? -4.332 5.900 1.137 1.00 73.19 90 ASN A CA 1
ATOM 686 C C . ASN A 1 90 ? -3.389 4.811 1.666 1.00 73.19 90 ASN A C 1
ATOM 688 O O . ASN A 1 90 ? -3.655 3.624 1.482 1.00 73.19 90 ASN A O 1
ATOM 692 N N . SER A 1 91 ? -2.314 5.210 2.347 1.00 77.25 91 SER A N 1
ATOM 693 C CA . SER A 1 91 ? -1.360 4.302 2.987 1.00 77.25 91 SER A CA 1
ATOM 694 C C . SER A 1 91 ? -2.031 3.467 4.081 1.00 77.25 91 SER A C 1
ATOM 696 O O . SER A 1 91 ? -1.923 2.240 4.086 1.00 77.25 91 SER A O 1
ATOM 698 N N . THR A 1 92 ? -2.802 4.106 4.966 1.00 82.25 92 THR A N 1
ATOM 699 C CA . THR A 1 92 ? -3.492 3.431 6.077 1.00 82.25 92 THR A CA 1
ATOM 700 C C . THR A 1 92 ? -4.551 2.453 5.573 1.00 82.25 92 THR A C 1
ATOM 702 O O . THR A 1 92 ? -4.593 1.304 6.010 1.00 82.25 92 THR A O 1
ATOM 705 N N . VAL A 1 93 ? -5.373 2.870 4.606 1.00 79.00 93 VAL A N 1
ATOM 706 C CA . VAL A 1 93 ? -6.378 2.005 3.970 1.00 79.00 93 VAL A CA 1
ATOM 707 C C . VAL A 1 93 ? -5.712 0.825 3.258 1.00 79.00 93 VAL A C 1
ATOM 709 O O . VAL A 1 93 ? -6.170 -0.306 3.413 1.00 79.00 93 VAL A O 1
ATOM 712 N N . GLY A 1 94 ? -4.618 1.060 2.526 1.00 73.00 94 GLY A N 1
ATOM 713 C CA . GLY A 1 94 ? -3.861 0.009 1.840 1.00 73.00 94 GLY A CA 1
ATOM 714 C C . GLY A 1 94 ? -3.335 -1.059 2.800 1.00 73.00 94 GLY A C 1
ATOM 715 O O . GLY A 1 94 ? -3.597 -2.245 2.598 1.00 73.00 94 GLY A O 1
ATOM 716 N N . LYS A 1 95 ? -2.689 -0.636 3.897 1.00 80.69 95 LYS A N 1
ATOM 717 C CA . LYS A 1 95 ? -2.201 -1.536 4.960 1.00 80.69 95 LYS A CA 1
ATOM 718 C C . LYS A 1 95 ? -3.326 -2.385 5.549 1.00 80.69 95 LYS A C 1
ATOM 720 O O . LYS A 1 95 ? -3.192 -3.597 5.674 1.00 80.69 95 LYS A O 1
ATOM 725 N N . VAL A 1 96 ? -4.452 -1.754 5.878 1.00 82.50 96 VAL A N 1
ATOM 726 C CA . VAL A 1 96 ? -5.604 -2.414 6.510 1.00 82.50 96 VAL A CA 1
ATOM 727 C C . VAL A 1 96 ? -6.284 -3.430 5.588 1.00 82.50 96 VAL A C 1
ATOM 729 O O . VAL A 1 96 ? -6.793 -4.449 6.060 1.00 82.50 96 VAL A O 1
ATOM 732 N N . LEU A 1 97 ? -6.284 -3.168 4.281 1.00 74.88 97 LEU A N 1
ATOM 733 C CA . LEU A 1 97 ? -6.817 -4.080 3.272 1.00 74.88 97 LEU A CA 1
ATOM 734 C C . LEU A 1 97 ? -5.846 -5.200 2.880 1.00 74.88 97 LEU A C 1
ATOM 736 O O . LEU A 1 97 ? -6.230 -6.064 2.098 1.00 74.88 97 LEU A O 1
ATOM 740 N N . GLY A 1 98 ? -4.603 -5.192 3.375 1.00 68.81 98 GLY A N 1
ATOM 741 C CA . GLY A 1 98 ? -3.572 -6.131 2.923 1.00 68.81 98 GLY A CA 1
ATOM 742 C C . GLY A 1 98 ? -3.214 -5.957 1.443 1.00 68.81 98 GLY A C 1
ATOM 743 O O . GLY A 1 98 ? -2.566 -6.815 0.851 1.00 68.81 98 GLY A O 1
ATOM 744 N N . VAL A 1 99 ? -3.628 -4.843 0.834 1.00 63.28 99 VAL A N 1
ATOM 745 C CA . VAL A 1 99 ? -3.247 -4.486 -0.527 1.00 63.28 99 VAL A CA 1
ATOM 746 C C . VAL A 1 99 ? -1.867 -3.864 -0.400 1.00 63.28 99 VAL A C 1
ATOM 748 O O . VAL A 1 99 ? -1.742 -2.665 -0.142 1.00 63.28 99 VAL A O 1
ATOM 751 N N . GLY A 1 100 ? -0.832 -4.702 -0.520 1.00 52.56 100 GLY A N 1
ATOM 752 C CA . GLY A 1 100 ? 0.548 -4.251 -0.665 1.00 52.56 100 GLY A CA 1
ATOM 753 C C . GLY A 1 100 ? 0.570 -3.103 -1.668 1.00 52.56 100 GLY A C 1
ATOM 754 O O . GLY A 1 100 ? 0.091 -3.236 -2.794 1.00 52.56 100 GLY A O 1
ATOM 755 N N . THR A 1 101 ? 0.981 -1.924 -1.214 1.00 51.12 101 THR A N 1
ATOM 756 C CA . THR A 1 101 ? 0.728 -0.665 -1.910 1.00 51.12 101 THR A CA 1
ATOM 757 C C . THR A 1 101 ? 1.550 -0.569 -3.190 1.00 51.12 101 THR A C 1
ATOM 759 O O . THR A 1 101 ? 2.620 0.031 -3.205 1.00 51.12 101 THR A O 1
ATOM 762 N N . ARG A 1 102 ? 1.022 -1.097 -4.296 1.00 50.12 102 ARG A N 1
ATOM 763 C CA . ARG A 1 102 ? 1.410 -0.684 -5.646 1.00 50.12 102 ARG A CA 1
ATOM 764 C C . ARG A 1 102 ? 0.552 0.533 -5.993 1.00 50.12 102 ARG A C 1
ATOM 766 O O . ARG A 1 102 ? -0.578 0.410 -6.451 1.00 50.12 102 ARG A O 1
ATOM 773 N N . GLN A 1 103 ? 1.057 1.713 -5.636 1.00 54.31 103 GLN A N 1
ATOM 774 C CA . GLN A 1 103 ? 0.332 2.991 -5.725 1.00 54.31 103 GLN A CA 1
ATOM 775 C C . GLN A 1 103 ? 0.256 3.550 -7.153 1.00 54.31 103 GLN A C 1
ATOM 777 O O . GLN A 1 103 ? -0.515 4.473 -7.399 1.00 54.31 103 GLN A O 1
ATOM 782 N N . ILE A 1 104 ? 1.023 2.992 -8.095 1.00 54.12 104 ILE A N 1
ATOM 783 C CA . ILE A 1 104 ? 1.109 3.500 -9.464 1.00 54.12 104 ILE A CA 1
ATOM 784 C C . ILE A 1 104 ? 0.615 2.437 -10.433 1.00 54.12 104 ILE A C 1
ATOM 786 O O . ILE A 1 104 ? 1.111 1.308 -10.443 1.00 54.12 104 ILE A O 1
ATOM 790 N N . HIS A 1 105 ? -0.392 2.812 -11.221 1.00 63.62 105 HIS A N 1
ATOM 791 C CA . HIS A 1 105 ? -0.930 1.975 -12.280 1.00 63.62 105 HIS A CA 1
ATOM 792 C C . HIS A 1 105 ? 0.198 1.629 -13.259 1.00 63.62 105 HIS A C 1
ATOM 794 O O . HIS A 1 105 ? 0.889 2.520 -13.755 1.00 63.62 105 HIS A O 1
ATOM 800 N N . ARG A 1 106 ? 0.412 0.329 -13.473 1.00 73.94 106 ARG A N 1
ATOM 801 C CA . ARG A 1 106 ? 1.322 -0.185 -14.491 1.00 73.94 106 ARG A CA 1
ATOM 802 C C . ARG A 1 106 ? 0.499 -0.624 -15.685 1.00 73.94 106 ARG A C 1
ATOM 804 O O . ARG A 1 106 ? -0.434 -1.406 -15.519 1.00 73.94 106 ARG A O 1
ATOM 811 N N . VAL A 1 107 ? 0.859 -0.126 -16.856 1.00 78.50 107 VAL A N 1
ATOM 812 C CA . VAL A 1 107 ? 0.326 -0.632 -18.116 1.00 78.50 107 VAL A CA 1
ATOM 813 C C . VAL A 1 107 ? 1.145 -1.864 -18.475 1.00 78.50 107 VAL A C 1
ATOM 815 O O . VAL A 1 107 ? 2.372 -1.785 -18.556 1.00 78.50 107 VAL A O 1
ATOM 818 N N . ASN A 1 108 ? 0.472 -3.002 -18.639 1.00 81.75 108 ASN A N 1
ATOM 819 C CA . ASN A 1 108 ? 1.091 -4.194 -19.208 1.00 81.75 108 ASN A CA 1
ATOM 820 C C . ASN A 1 108 ? 1.199 -3.976 -20.715 1.00 81.75 108 ASN A C 1
ATOM 822 O O . ASN A 1 108 ? 0.186 -3.826 -21.392 1.00 81.75 108 ASN A O 1
ATOM 826 N N . THR A 1 109 ? 2.424 -3.903 -21.212 1.00 79.19 109 THR A N 1
ATOM 827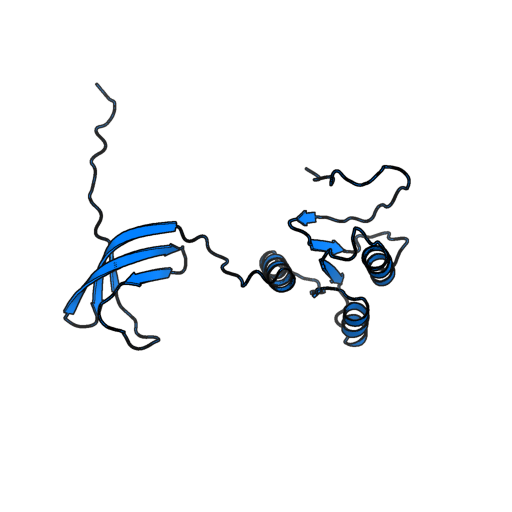 C CA . THR A 1 109 ? 2.732 -3.656 -22.619 1.00 79.19 109 THR A CA 1
ATOM 828 C C . THR A 1 109 ? 4.112 -4.219 -22.911 1.00 79.19 109 THR A C 1
ATOM 830 O O . THR A 1 109 ? 4.940 -4.271 -22.002 1.00 79.19 109 THR A O 1
ATOM 833 N N . VAL A 1 110 ? 4.340 -4.647 -24.150 1.00 86.62 110 VAL A N 1
ATOM 834 C CA . VAL A 1 110 ? 5.647 -5.101 -24.625 1.00 86.62 110 VAL A CA 1
ATOM 835 C C . VAL A 1 110 ? 6.206 -4.013 -25.527 1.00 86.62 110 VAL A C 1
ATOM 837 O O . VAL A 1 110 ? 5.690 -3.804 -26.621 1.00 86.62 110 VAL A O 1
ATOM 840 N N . ILE A 1 111 ? 7.229 -3.301 -25.054 1.00 85.62 111 ILE A N 1
ATOM 841 C CA . ILE A 1 111 ? 7.900 -2.240 -25.818 1.00 85.62 111 ILE A CA 1
ATOM 842 C C . ILE A 1 111 ? 9.365 -2.647 -26.008 1.00 85.62 111 ILE A C 1
ATOM 844 O O . ILE A 1 111 ? 10.046 -2.863 -24.998 1.00 85.62 111 ILE A O 1
ATOM 848 N N . PRO A 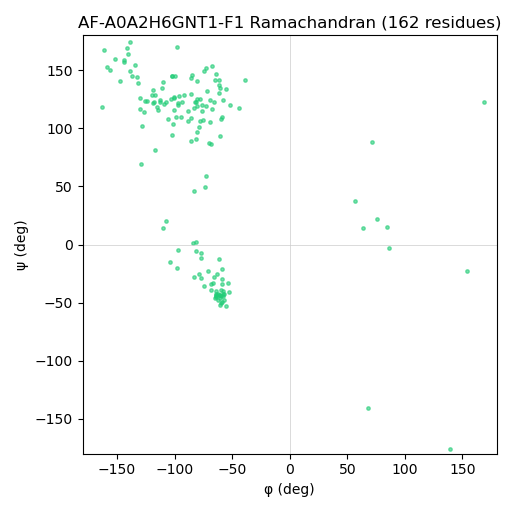1 112 ? 9.862 -2.768 -27.253 1.00 89.38 112 PRO A N 1
ATOM 849 C CA . PRO A 1 112 ? 11.285 -2.956 -27.504 1.00 89.38 112 PRO A CA 1
ATOM 850 C C . PRO A 1 112 ? 12.079 -1.752 -26.985 1.00 89.38 112 PRO A C 1
ATOM 852 O O . PRO A 1 112 ? 11.669 -0.600 -27.144 1.00 89.38 112 PRO A O 1
ATOM 855 N N . CYS A 1 113 ? 13.207 -2.003 -26.334 1.00 89.69 113 CYS A N 1
ATOM 856 C CA . CYS A 1 113 ? 14.059 -0.947 -25.804 1.00 89.69 113 CYS A CA 1
ATOM 857 C C . CYS A 1 113 ? 15.538 -1.307 -25.909 1.00 89.69 113 CYS A C 1
ATOM 859 O O . CYS A 1 113 ? 15.894 -2.479 -25.978 1.00 89.69 113 CYS A O 1
ATOM 861 N N . LEU A 1 114 ? 16.396 -0.290 -25.873 1.00 90.19 114 LEU A N 1
ATOM 862 C CA . LEU A 1 114 ? 17.839 -0.450 -25.740 1.00 90.19 114 LEU A CA 1
ATOM 863 C C . LEU A 1 114 ? 18.255 -0.017 -24.332 1.00 90.19 114 LEU A C 1
ATOM 865 O O . LEU A 1 114 ? 18.001 1.116 -23.920 1.00 90.19 114 LEU A O 1
ATOM 869 N N . VAL A 1 115 ? 18.903 -0.907 -23.585 1.00 90.06 115 VAL A N 1
ATOM 870 C CA . VAL A 1 115 ? 19.473 -0.597 -22.266 1.00 90.06 115 VAL A CA 1
ATOM 871 C C . VAL A 1 115 ? 20.956 -0.277 -22.429 1.00 90.06 115 VAL A C 1
ATOM 873 O O . VAL A 1 115 ? 21.716 -1.117 -22.912 1.00 90.06 115 VAL A O 1
ATOM 876 N N . ARG A 1 116 ? 21.398 0.915 -22.010 1.00 88.25 116 ARG A N 1
ATOM 877 C CA . ARG A 1 116 ? 22.816 1.316 -22.043 1.00 88.25 116 ARG A CA 1
ATOM 878 C C . ARG A 1 116 ? 23.460 1.177 -20.673 1.00 88.25 116 ARG A C 1
ATOM 880 O O . ARG A 1 116 ? 23.105 1.884 -19.728 1.00 88.25 116 ARG A O 1
ATOM 887 N N . ILE A 1 117 ? 24.444 0.283 -20.578 1.00 82.25 117 ILE A N 1
ATOM 888 C CA . ILE A 1 117 ? 25.250 0.068 -19.371 1.00 82.25 117 ILE A CA 1
ATOM 889 C C . ILE A 1 117 ? 26.727 0.144 -19.759 1.00 82.25 117 ILE A C 1
ATOM 891 O O . ILE A 1 117 ? 27.297 -0.800 -20.305 1.00 82.25 117 ILE A O 1
ATOM 895 N N . GLY A 1 118 ? 27.364 1.279 -19.458 1.00 77.31 118 GLY A N 1
ATOM 896 C CA . GLY A 1 118 ? 28.737 1.548 -19.895 1.00 77.31 118 GLY A CA 1
ATOM 897 C C . GLY A 1 118 ? 28.819 1.723 -21.422 1.00 77.31 118 GLY A C 1
ATOM 898 O O . GLY A 1 118 ? 27.926 2.340 -21.995 1.00 77.31 118 GLY A O 1
ATOM 899 N N . PRO A 1 119 ? 29.864 1.209 -22.099 1.00 74.38 119 PRO A N 1
ATOM 900 C CA . PRO A 1 119 ? 30.037 1.389 -23.545 1.00 7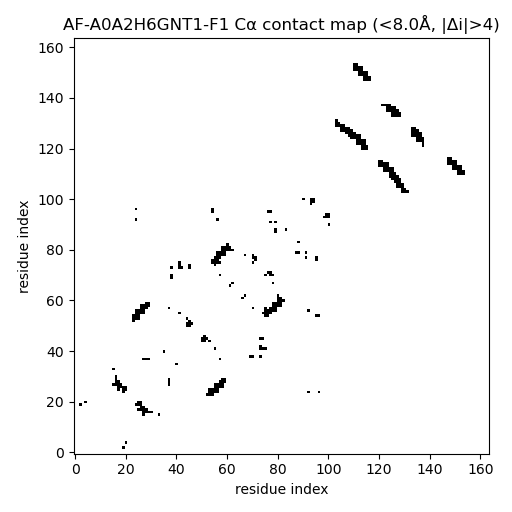4.38 119 PRO A CA 1
ATOM 901 C C . PRO A 1 119 ? 29.127 0.491 -24.406 1.00 74.38 119 PRO A C 1
ATOM 903 O O . PRO A 1 119 ? 29.117 0.639 -25.624 1.00 74.38 119 PRO A O 1
ATOM 906 N N . GLY A 1 120 ? 28.392 -0.451 -23.802 1.00 78.31 120 GLY A N 1
ATOM 907 C CA . GLY A 1 120 ? 27.526 -1.400 -24.506 1.00 78.31 120 GLY A CA 1
ATOM 908 C C . GLY A 1 120 ? 26.042 -1.028 -24.444 1.00 78.31 120 GLY A C 1
ATOM 909 O O . GLY A 1 120 ? 25.562 -0.523 -23.425 1.00 78.31 120 GLY A O 1
ATOM 910 N N . GLY A 1 121 ? 25.323 -1.309 -25.535 1.00 85.12 121 GLY A N 1
ATOM 911 C CA . GLY A 1 121 ? 23.862 -1.280 -25.609 1.00 85.12 121 GLY A CA 1
ATOM 912 C C . GLY A 1 121 ? 23.306 -2.695 -25.756 1.00 85.12 121 GLY A C 1
ATOM 913 O O . GLY A 1 121 ? 23.886 -3.504 -26.479 1.00 85.12 121 GLY A O 1
ATOM 914 N N . TYR A 1 122 ? 22.208 -2.985 -25.063 1.00 87.62 122 TYR A N 1
ATOM 915 C CA . TYR A 1 122 ? 21.573 -4.301 -25.048 1.00 87.62 122 TYR A CA 1
ATOM 916 C C . TYR A 1 122 ? 20.113 -4.194 -25.470 1.00 87.62 122 TYR A C 1
ATOM 918 O O . TYR A 1 122 ? 19.345 -3.461 -24.840 1.00 87.62 122 TYR A O 1
ATOM 926 N N . ASP A 1 123 ? 19.729 -4.939 -26.503 1.00 90.50 123 ASP A N 1
ATOM 927 C CA . ASP A 1 123 ? 18.337 -5.030 -26.937 1.00 90.50 123 ASP A CA 1
ATOM 928 C C . ASP A 1 123 ? 17.516 -5.788 -25.893 1.00 90.50 123 ASP A C 1
ATOM 930 O O . ASP A 1 123 ? 17.848 -6.903 -25.496 1.00 90.50 123 ASP A O 1
ATOM 934 N N . CYS A 1 124 ? 16.452 -5.154 -25.418 1.00 89.75 124 CYS A N 1
ATOM 935 C CA . CYS A 1 124 ? 15.643 -5.603 -24.295 1.00 89.75 124 CYS A CA 1
ATOM 936 C C . CYS A 1 124 ? 14.150 -5.387 -24.575 1.00 89.75 124 CYS A C 1
ATOM 938 O O . CYS A 1 124 ? 13.742 -4.782 -25.574 1.00 89.75 124 CYS A O 1
ATOM 940 N N . ARG A 1 125 ? 13.303 -5.872 -23.661 1.00 85.44 125 ARG A N 1
ATOM 941 C CA . ARG A 1 125 ? 11.850 -5.659 -23.718 1.00 85.44 125 ARG A CA 1
ATOM 942 C C . ARG A 1 125 ? 11.313 -5.158 -22.389 1.00 85.44 125 ARG A C 1
ATOM 944 O O . ARG A 1 125 ? 11.481 -5.799 -21.355 1.00 85.44 125 ARG A O 1
ATOM 951 N N . ILE A 1 126 ? 10.593 -4.042 -22.411 1.00 88.31 126 ILE A N 1
ATOM 952 C CA . ILE A 1 126 ? 9.792 -3.593 -21.268 1.00 88.31 126 ILE A CA 1
ATOM 953 C C . ILE A 1 126 ? 8.512 -4.428 -21.242 1.00 88.31 126 ILE A C 1
ATOM 955 O O . ILE A 1 126 ? 7.800 -4.440 -22.237 1.00 88.31 126 ILE A O 1
ATOM 959 N N . LEU A 1 127 ? 8.204 -5.091 -20.122 1.00 83.94 127 LEU A N 1
ATOM 960 C CA . LEU A 1 127 ? 6.973 -5.888 -19.946 1.00 83.94 127 LEU A CA 1
ATOM 961 C C . LEU A 1 127 ? 5.864 -5.127 -19.204 1.00 83.94 127 LEU A C 1
ATOM 963 O O . LEU A 1 127 ? 4.690 -5.503 -19.227 1.00 83.94 127 LEU A O 1
ATOM 967 N N . ASN A 1 128 ? 6.238 -4.079 -18.468 1.00 82.25 128 ASN A N 1
ATOM 968 C CA . ASN A 1 128 ? 5.297 -3.124 -17.896 1.00 82.25 128 ASN A CA 1
ATOM 969 C C . ASN A 1 128 ? 5.975 -1.799 -17.563 1.00 82.25 128 ASN A C 1
ATOM 971 O O . ASN A 1 128 ? 7.160 -1.756 -17.227 1.00 82.25 128 ASN A O 1
ATOM 975 N N . ILE A 1 129 ? 5.185 -0.727 -17.581 1.00 80.69 129 ILE A N 1
ATOM 976 C CA . ILE A 1 129 ? 5.647 0.626 -17.272 1.00 80.69 129 ILE A CA 1
ATOM 977 C C . ILE A 1 129 ? 4.653 1.379 -16.390 1.00 80.69 129 ILE A C 1
ATOM 979 O O . ILE A 1 129 ? 3.440 1.212 -16.491 1.00 80.69 129 ILE A O 1
ATOM 983 N N . SER A 1 130 ? 5.190 2.204 -15.497 1.00 81.50 130 SER A N 1
ATOM 984 C CA . SER A 1 130 ? 4.474 3.138 -14.629 1.00 81.50 130 SER A CA 1
ATOM 985 C C . SER A 1 130 ? 5.248 4.444 -14.499 1.00 81.50 130 SER A C 1
ATOM 987 O O . SER A 1 130 ? 6.431 4.500 -14.820 1.00 81.50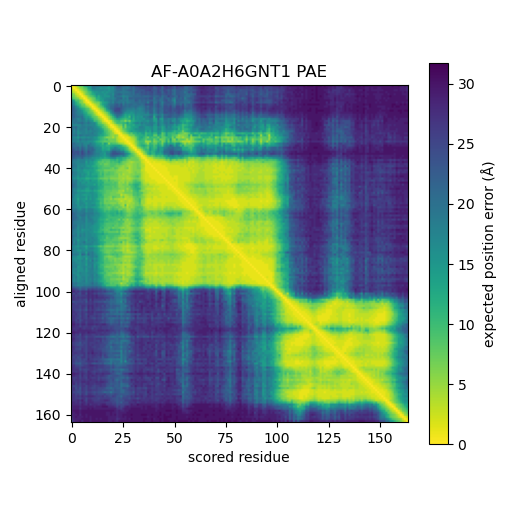 130 SER A O 1
ATOM 989 N N . ALA A 1 131 ? 4.614 5.462 -13.915 1.00 73.25 131 ALA A N 1
ATOM 990 C CA . ALA A 1 13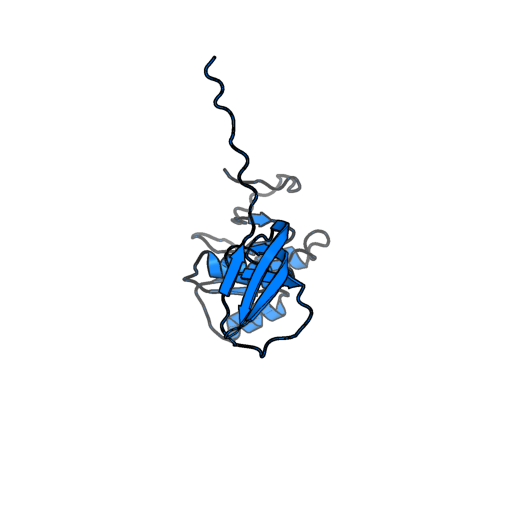1 ? 5.255 6.748 -13.640 1.00 73.25 131 ALA A CA 1
ATOM 991 C C . ALA A 1 131 ? 6.504 6.668 -12.733 1.00 73.25 131 ALA A C 1
ATOM 993 O O . ALA A 1 131 ? 7.315 7.582 -12.761 1.00 73.25 131 ALA A O 1
ATOM 994 N N . SER A 1 132 ? 6.681 5.605 -11.934 1.00 76.19 132 SER A N 1
ATOM 995 C CA . SER A 1 132 ? 7.872 5.428 -11.077 1.00 76.19 132 SER A CA 1
ATOM 996 C C . SER A 1 132 ? 8.801 4.304 -11.525 1.00 76.19 132 SER A C 1
ATOM 998 O O . SER A 1 132 ? 9.602 3.826 -10.724 1.00 76.19 132 SER A O 1
ATOM 1000 N N . GLY A 1 133 ? 8.648 3.798 -12.746 1.00 81.94 133 GLY A N 1
ATOM 1001 C CA . GLY A 1 133 ? 9.565 2.800 -13.283 1.00 81.94 133 GLY A CA 1
ATOM 1002 C C . GLY A 1 133 ? 8.887 1.687 -14.058 1.00 81.94 133 GLY A C 1
ATOM 1003 O O . GLY A 1 133 ? 7.669 1.667 -14.257 1.00 81.94 133 GLY A O 1
ATOM 1004 N N . MET A 1 134 ? 9.711 0.737 -14.470 1.00 86.31 134 MET A N 1
ATOM 1005 C CA . MET A 1 134 ? 9.385 -0.281 -15.459 1.00 86.31 134 MET A CA 1
ATOM 1006 C C . MET A 1 134 ? 9.968 -1.639 -15.066 1.00 86.31 134 MET A C 1
ATOM 1008 O O . MET A 1 134 ? 10.797 -1.729 -14.161 1.00 86.31 134 MET A O 1
ATOM 1012 N N . TYR A 1 135 ? 9.482 -2.699 -15.700 1.00 87.31 135 TYR A N 1
ATOM 1013 C CA . TYR A 1 135 ? 10.077 -4.030 -15.630 1.00 87.31 135 TYR A CA 1
ATOM 1014 C C . TYR A 1 135 ? 10.637 -4.376 -17.004 1.00 87.31 135 TYR A C 1
ATOM 1016 O O . TYR A 1 135 ? 9.889 -4.319 -17.980 1.00 87.31 135 TYR A O 1
ATOM 1024 N N . ILE A 1 136 ? 11.924 -4.703 -17.058 1.00 87.31 136 ILE A N 1
ATOM 1025 C CA . ILE A 1 136 ? 12.657 -4.983 -18.292 1.00 87.31 136 ILE A CA 1
ATOM 1026 C C . ILE A 1 136 ? 13.127 -6.432 -18.239 1.00 87.31 136 ILE A C 1
ATOM 1028 O O . ILE A 1 136 ? 13.715 -6.855 -17.245 1.00 87.31 136 ILE A O 1
ATOM 1032 N N . GLU A 1 137 ? 12.838 -7.176 -19.297 1.00 87.62 137 GLU A N 1
ATOM 1033 C CA . GLU A 1 137 ? 13.444 -8.469 -19.584 1.00 87.62 137 GLU A CA 1
ATOM 1034 C C . GLU A 1 137 ? 14.808 -8.231 -20.235 1.00 87.62 137 GLU A C 1
ATOM 1036 O O . GLU A 1 137 ? 14.904 -7.519 -21.238 1.00 87.62 137 GLU A O 1
ATOM 1041 N N . ILE A 1 138 ? 15.852 -8.775 -19.613 1.00 84.56 138 ILE A N 1
ATOM 1042 C CA . ILE A 1 138 ? 17.251 -8.588 -19.988 1.00 84.56 138 ILE A CA 1
ATOM 1043 C C . ILE A 1 138 ? 18.030 -9.869 -19.671 1.00 84.56 138 ILE A C 1
ATOM 1045 O O . ILE A 1 138 ? 17.802 -10.495 -18.634 1.00 84.56 138 ILE A O 1
ATOM 1049 N N . ASP A 1 139 ? 18.961 -10.248 -20.547 1.00 79.31 139 ASP A N 1
ATOM 1050 C CA . ASP A 1 139 ? 19.707 -11.514 -20.445 1.00 79.31 139 ASP A CA 1
ATOM 1051 C C . ASP A 1 139 ? 20.890 -11.465 -19.460 1.00 79.31 139 ASP A C 1
ATOM 1053 O O . ASP A 1 139 ? 21.619 -12.441 -19.283 1.00 79.31 139 ASP A O 1
ATOM 1057 N N . PHE A 1 140 ? 21.088 -10.333 -18.782 1.00 77.88 140 PHE A N 1
ATOM 1058 C CA . PHE A 1 140 ? 22.068 -10.178 -17.711 1.00 77.88 140 PHE A CA 1
ATOM 1059 C C . PHE A 1 140 ? 21.486 -9.355 -16.564 1.00 77.88 140 PHE A C 1
ATOM 1061 O O . PHE A 1 140 ? 20.666 -8.462 -16.765 1.00 77.88 140 PHE A O 1
ATOM 1068 N N . LEU A 1 141 ? 21.934 -9.633 -15.341 1.00 75.81 141 LEU A N 1
ATOM 1069 C CA . LEU A 1 141 ? 21.436 -8.956 -14.148 1.00 75.81 141 LEU A CA 1
ATOM 1070 C C . LEU A 1 141 ? 22.395 -7.826 -13.734 1.00 75.81 141 LEU A C 1
ATOM 1072 O O . LEU A 1 141 ? 23.496 -8.124 -13.264 1.00 75.81 141 LEU A O 1
ATOM 1076 N N . PRO A 1 142 ? 22.022 -6.540 -13.883 1.00 79.06 142 PRO A N 1
ATOM 1077 C CA . PRO A 1 142 ? 22.839 -5.445 -13.375 1.00 79.06 142 PRO A CA 1
ATOM 1078 C C . PRO A 1 142 ? 22.867 -5.434 -11.841 1.00 79.06 142 PRO A C 1
ATOM 1080 O O . PRO A 1 142 ? 21.928 -5.875 -11.176 1.00 79.06 142 PRO A O 1
ATOM 1083 N N . GLU A 1 143 ? 23.938 -4.882 -11.270 1.00 78.81 143 GLU A N 1
ATOM 1084 C CA . GLU A 1 143 ? 24.054 -4.702 -9.821 1.00 78.81 143 GLU A CA 1
ATOM 1085 C C . GLU A 1 143 ? 22.935 -3.790 -9.279 1.00 78.81 143 GLU A C 1
ATOM 1087 O O . GLU A 1 143 ? 22.668 -2.729 -9.859 1.00 78.81 143 GLU A O 1
ATOM 1092 N N . PRO A 1 144 ? 22.283 -4.152 -8.157 1.00 80.50 144 PRO A N 1
ATOM 1093 C CA . PRO A 1 144 ? 21.275 -3.302 -7.535 1.00 80.50 144 PRO A CA 1
ATOM 1094 C C . PRO A 1 144 ? 21.806 -1.895 -7.225 1.00 80.50 144 PRO A C 1
ATOM 1096 O O . PRO A 1 144 ? 22.881 -1.737 -6.656 1.00 80.50 144 PRO A O 1
ATOM 1099 N N . GLY A 1 145 ? 21.028 -0.864 -7.569 1.00 80.19 145 GLY A N 1
ATOM 1100 C CA . GLY A 1 145 ? 21.392 0.542 -7.342 1.00 80.19 145 GLY A CA 1
ATOM 1101 C C . GLY A 1 145 ? 22.245 1.172 -8.447 1.00 80.19 145 GLY A C 1
ATOM 1102 O O . GLY A 1 145 ? 22.518 2.370 -8.393 1.00 80.19 145 GLY A O 1
ATOM 1103 N N . ARG A 1 146 ? 22.633 0.403 -9.469 1.00 76.94 146 ARG A N 1
ATOM 1104 C CA . ARG A 1 146 ? 23.337 0.927 -10.639 1.00 76.94 146 ARG A CA 1
ATOM 1105 C C . ARG A 1 146 ? 22.397 1.754 -11.520 1.00 76.94 146 ARG A C 1
ATOM 1107 O O . ARG A 1 146 ? 21.307 1.304 -11.865 1.00 76.94 146 ARG A O 1
ATOM 1114 N N . ASN A 1 147 ? 22.851 2.941 -11.916 1.00 82.81 147 ASN A N 1
ATOM 1115 C CA . ASN A 1 147 ? 22.149 3.782 -12.885 1.00 82.81 147 ASN A CA 1
ATOM 1116 C C . ASN A 1 147 ? 22.441 3.308 -14.312 1.00 82.81 147 ASN A C 1
ATOM 1118 O O . ASN A 1 147 ? 23.576 2.944 -14.630 1.00 82.81 147 ASN A O 1
ATOM 1122 N N . PHE A 1 148 ? 21.423 3.339 -15.164 1.00 86.31 148 PHE A N 1
ATOM 1123 C CA . PHE A 1 148 ? 21.517 3.019 -16.583 1.00 86.31 148 PHE A CA 1
ATOM 1124 C C . PHE A 1 148 ? 20.449 3.775 -17.366 1.00 86.31 148 PHE A C 1
ATOM 1126 O O . PHE A 1 148 ? 19.449 4.220 -16.796 1.00 86.31 148 PHE A O 1
ATOM 1133 N N . GLU A 1 149 ? 20.671 3.918 -18.666 1.00 88.69 149 GLU A N 1
ATOM 1134 C CA . GLU A 1 149 ? 19.736 4.585 -19.569 1.00 88.69 149 GLU A CA 1
ATOM 1135 C C . GLU A 1 149 ? 18.909 3.546 -20.324 1.00 88.69 149 GLU A C 1
ATOM 1137 O O . GLU A 1 149 ? 19.391 2.456 -20.643 1.00 88.69 149 GLU A O 1
ATOM 1142 N N . VAL A 1 150 ? 17.648 3.884 -20.588 1.00 89.44 150 VAL A N 1
ATOM 1143 C CA . VAL A 1 150 ? 16.710 3.041 -21.333 1.00 89.44 150 VAL A CA 1
ATOM 1144 C C . VAL A 1 150 ? 16.136 3.875 -22.468 1.00 89.44 150 VAL A C 1
ATOM 1146 O O . VAL A 1 150 ? 15.417 4.844 -22.223 1.00 89.44 150 VAL A O 1
ATOM 1149 N N . GLU A 1 151 ? 16.448 3.497 -23.700 1.00 90.50 151 GLU A N 1
ATOM 1150 C CA . GLU A 1 151 ? 15.917 4.117 -24.912 1.00 90.50 151 GLU A CA 1
ATOM 1151 C C . GLU A 1 151 ? 14.719 3.308 -25.409 1.00 90.50 151 GLU A C 1
ATOM 1153 O O . GLU A 1 151 ? 14.793 2.090 -25.571 1.00 90.50 151 GLU A O 1
ATOM 1158 N N . PHE A 1 152 ? 13.594 3.980 -25.635 1.00 90.12 152 PHE A N 1
ATOM 1159 C CA . PHE A 1 152 ? 12.371 3.357 -26.132 1.00 90.12 152 PHE A CA 1
ATOM 1160 C C . PHE A 1 152 ? 12.419 3.309 -27.655 1.00 90.12 152 PHE A C 1
ATOM 1162 O O . PHE A 1 152 ? 12.625 4.342 -28.290 1.00 90.12 152 PHE A O 1
ATOM 1169 N N . ILE A 1 153 ? 12.173 2.139 -28.238 1.00 85.06 153 ILE A N 1
ATOM 1170 C CA . ILE A 1 153 ? 12.021 2.004 -29.685 1.00 85.06 153 ILE A CA 1
ATOM 1171 C C . ILE A 1 153 ? 10.526 2.096 -29.976 1.00 85.06 153 ILE A C 1
ATOM 1173 O O . ILE A 1 153 ? 9.746 1.225 -29.586 1.00 85.06 153 ILE A O 1
ATOM 1177 N N . VAL A 1 154 ? 10.123 3.198 -30.603 1.00 81.94 154 VAL A N 1
ATOM 1178 C CA . VAL A 1 154 ? 8.733 3.463 -30.978 1.00 81.94 154 VAL A CA 1
ATOM 1179 C C . VAL A 1 154 ? 8.644 3.628 -32.485 1.00 81.94 154 VAL A C 1
ATOM 1181 O O . VAL A 1 154 ? 9.374 4.426 -33.070 1.00 81.94 154 VAL A O 1
ATOM 1184 N N . ASP A 1 155 ? 7.732 2.889 -33.107 1.00 75.69 155 ASP A N 1
ATOM 1185 C CA . ASP A 1 155 ? 7.411 3.089 -34.513 1.00 75.69 155 ASP A CA 1
ATOM 1186 C C . ASP A 1 155 ? 6.534 4.337 -34.633 1.00 75.69 155 ASP A C 1
ATOM 1188 O O . ASP A 1 155 ? 5.459 4.430 -34.031 1.00 75.69 155 ASP A O 1
ATOM 1192 N N . TYR A 1 156 ? 7.007 5.331 -35.382 1.00 60.38 156 TYR A N 1
ATOM 1193 C CA . TYR A 1 156 ? 6.215 6.519 -35.673 1.00 60.38 156 TYR A CA 1
ATOM 1194 C C . TYR A 1 156 ? 5.170 6.150 -36.729 1.00 60.38 156 TYR A C 1
ATOM 1196 O O . TYR A 1 156 ? 5.501 5.943 -37.894 1.00 60.38 156 TYR A O 1
ATOM 1204 N N . ILE A 1 157 ? 3.904 6.049 -36.328 1.00 60.44 157 ILE A N 1
ATOM 1205 C CA . ILE A 1 157 ? 2.796 5.978 -37.281 1.00 60.44 157 ILE A CA 1
ATOM 1206 C C . ILE A 1 157 ? 2.393 7.422 -37.575 1.00 60.44 157 ILE A C 1
ATOM 1208 O O . ILE A 1 157 ? 1.803 8.087 -36.721 1.00 60.44 157 ILE A O 1
ATOM 1212 N N . GLU A 1 158 ? 2.733 7.924 -38.764 1.00 55.66 158 GLU A N 1
ATOM 1213 C CA . GLU A 1 158 ? 2.160 9.174 -39.264 1.00 55.66 158 GLU A CA 1
ATOM 1214 C C . GLU A 1 158 ? 0.641 8.999 -39.362 1.00 55.66 158 GLU A C 1
ATOM 1216 O O . GLU A 1 158 ? 0.125 8.272 -40.211 1.00 55.66 158 GLU A O 1
ATOM 1221 N N . ASN A 1 159 ? -0.096 9.645 -38.460 1.00 56.56 159 ASN A N 1
ATOM 1222 C CA . ASN A 1 159 ? -1.533 9.786 -38.630 1.00 56.56 159 ASN A CA 1
ATOM 1223 C C . ASN A 1 159 ? -1.753 10.735 -39.811 1.00 56.56 159 ASN A C 1
ATOM 1225 O O . ASN A 1 159 ? -1.549 11.941 -39.682 1.00 56.56 159 ASN A O 1
ATOM 1229 N N . ILE A 1 160 ? -2.154 10.180 -40.956 1.00 55.44 160 ILE A N 1
ATOM 1230 C CA . ILE A 1 160 ? -2.672 10.939 -42.097 1.00 55.44 160 ILE A CA 1
ATOM 1231 C C . ILE A 1 160 ? -3.789 11.849 -41.562 1.00 55.44 160 ILE A C 1
ATOM 1233 O O . ILE A 1 160 ? -4.749 11.359 -40.962 1.00 55.44 160 ILE A O 1
ATOM 1237 N N . SER A 1 161 ? -3.644 13.170 -41.713 1.00 57.31 161 SER A N 1
ATOM 1238 C CA . SER A 1 161 ? -4.673 14.117 -41.278 1.00 57.31 161 SER A CA 1
ATOM 1239 C C . SER A 1 161 ? -5.955 13.915 -42.094 1.00 57.31 161 SER A C 1
ATOM 1241 O O . SER A 1 161 ? -5.874 13.700 -43.304 1.00 57.31 1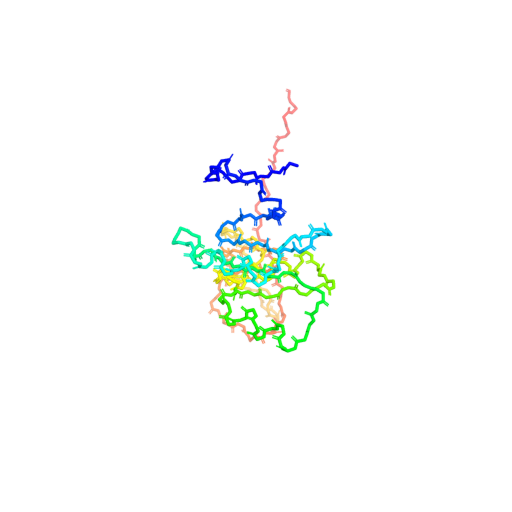61 SER A O 1
ATOM 1243 N N . PRO A 1 162 ? -7.144 14.020 -41.479 1.00 56.25 162 PRO A N 1
ATOM 1244 C CA . PRO A 1 162 ? -8.423 13.844 -42.158 1.00 56.25 162 PRO A CA 1
ATOM 1245 C C . PRO A 1 162 ? -8.868 15.138 -42.858 1.00 56.25 162 PRO A C 1
ATOM 1247 O O . PRO A 1 162 ? -10.017 15.534 -42.714 1.00 56.25 162 PRO A O 1
ATOM 1250 N N . ASP A 1 163 ? -7.967 15.801 -43.584 1.00 62.94 163 ASP A N 1
ATOM 1251 C CA . ASP A 1 163 ? -8.307 16.985 -44.379 1.00 62.94 163 ASP A CA 1
ATOM 1252 C C . ASP A 1 163 ? -8.058 16.685 -45.864 1.00 62.94 163 ASP A C 1
ATOM 1254 O O . ASP A 1 163 ? -7.016 17.008 -46.437 1.00 62.94 163 ASP A O 1
ATOM 1258 N N . SER A 1 164 ? -9.054 16.018 -46.452 1.00 50.53 164 SER A N 1
ATOM 1259 C CA . SER A 1 164 ? -9.346 15.937 -47.888 1.00 50.53 164 SER A CA 1
ATOM 1260 C C . SER A 1 164 ? -10.771 16.407 -48.124 1.00 50.53 164 SER A C 1
ATOM 1262 O O . SER A 1 164 ? -11.652 15.851 -47.425 1.00 50.53 164 SER A O 1
#

pLDDT: mean 70.0, std 18.17, range [23.62, 90.5]

Nearest PDB structures (foldseek):
  1e6l-assembly1_A  TM=8.777E-01  e=4.631E-05  Escherichia coli
  8wiw-assembly1_h  TM=9.222E-01  e=1.556E-04  Salmonella enterica subsp. enterica serovar Typhimurium str. LT2
  1udr-assembly1_C  TM=9.149E-01  e=2.009E-04  Escherichia coli
  3ffx-assembly2_B  TM=9.198E-01  e=2.593E-04  Escherichia coli K-12
  1d4z-assembly1_A  TM=9.236E-01  e=4.320E-04  Escherichia coli

Secondary structure (DSSP, 8-state):
-----TT--S-S-----EEEEETTEEEEE--S--SS-HHHHHHHHHHSTTTTTSEEEEEES---HHHHHHHHHTT-SEEEESS--HHHHHHHHHHHTT-----SPPEEEEEEEEEEETTEEEEEEEEEEETTEEEEE-SS-PPTT---EEEE---------S--

Mean predicted aligned error: 17.02 Å

Radius of gyration: 24.76 Å; Cα contacts (8 Å, |Δi|>4): 209; chains: 1; bounding box: 65×30×74 Å